Protein AF-A0A7S4S2H6-F1 (afdb_monomer_lite)

Sequence (122 aa):
LNHKKGSSSSLTTSNHRVTICESNLKIILQLARNISNALDEIHSAGVTHNNLNSQKIIIDDKDDSMMVKIIGLGSASLLTDKNENSDERKKDIQHLGVILFKMFTGQDPFRRNRDLDLTSGE

Foldseek 3Di:
DDDDDDDFDFDDDPDDGDGDDPVLVVVLVLVLVQVVVQLVVCLVVQKFQQDDAPVQWDFDPPPVNRHIDGDDSPVMDGNPDPVVSVVRSVNNVVRSVQRSVCSRRVDGPDPPPPPPPPPPDD

Secondary structure (DSSP, 8-state):
---PPP-------TT------HHHHHHHHHHHHHHHHHHHHHHHTTEE-SS--GGGEEEE-STT--EEEE--GGG-EE--SHHHHHHHHHHHHHHHHHHHHHHHHSS-TT---GGGSSS---

InterPro domains:
  IPR000719 Protein kinase domain [PS50011] (1-122)
  IPR011009 Protein kinase-like domain superfamily [SSF56112] (24-116)

Structure (mmCIF, N/CA/C/O backbone):
data_AF-A0A7S4S2H6-F1
#
_entry.id   AF-A0A7S4S2H6-F1
#
loop_
_atom_site.group_PDB
_atom_site.id
_atom_site.type_symbol
_atom_site.label_atom_id
_atom_site.label_alt_id
_atom_site.label_comp_id
_atom_site.label_asym_id
_atom_site.label_entity_id
_atom_site.label_seq_id
_atom_site.pdbx_PDB_ins_code
_atom_site.Cartn_x
_atom_site.Cartn_y
_atom_site.Cartn_z
_atom_site.occupancy
_atom_site.B_iso_or_equiv
_atom_site.auth_seq_id
_atom_site.auth_comp_id
_atom_site.auth_asym_id
_atom_site.auth_atom_id
_atom_site.pdbx_PDB_model_num
ATOM 1 N N . LEU A 1 1 ? -36.502 5.046 21.162 1.00 37.22 1 LEU A N 1
ATOM 2 C CA . LEU A 1 1 ? -35.732 4.372 20.092 1.00 37.22 1 LEU A CA 1
ATOM 3 C C . LEU A 1 1 ? -34.352 4.030 20.645 1.00 37.22 1 LEU A C 1
ATOM 5 O O . LEU A 1 1 ? -33.602 4.938 20.971 1.00 37.22 1 LEU A O 1
ATOM 9 N N . ASN A 1 2 ? -34.059 2.742 20.840 1.00 32.34 2 ASN A N 1
ATOM 10 C CA . ASN A 1 2 ? -32.778 2.273 21.378 1.00 32.34 2 ASN A CA 1
ATOM 11 C C . ASN A 1 2 ? -31.679 2.352 20.308 1.00 32.34 2 ASN A C 1
ATOM 13 O O . ASN A 1 2 ? -31.729 1.618 19.322 1.00 32.34 2 ASN A O 1
ATOM 17 N N . HIS A 1 3 ? -30.658 3.181 20.534 1.00 36.19 3 HIS A N 1
ATOM 18 C CA . HIS A 1 3 ? -29.392 3.113 19.802 1.00 36.19 3 HIS A CA 1
ATOM 19 C C . HIS A 1 3 ? -28.579 1.908 20.302 1.00 36.19 3 HIS A C 1
ATOM 21 O O . HIS A 1 3 ? -28.073 1.912 21.426 1.00 36.19 3 HIS A O 1
ATOM 27 N N . LYS A 1 4 ? -28.438 0.869 19.469 1.00 40.84 4 LYS A N 1
ATOM 28 C CA . LYS A 1 4 ? -27.444 -0.196 19.677 1.00 40.84 4 LYS A CA 1
ATOM 29 C C . LYS A 1 4 ? -26.043 0.410 19.533 1.00 40.84 4 LYS A C 1
ATOM 31 O O . LYS A 1 4 ? -25.692 0.893 18.460 1.00 40.84 4 LYS A O 1
ATOM 36 N N . LYS A 1 5 ? -25.251 0.387 20.609 1.00 43.03 5 LYS A N 1
ATOM 37 C CA . LYS A 1 5 ? -23.813 0.691 20.575 1.00 43.03 5 LYS A CA 1
ATOM 38 C C . LYS A 1 5 ? -23.077 -0.450 19.865 1.00 43.03 5 LYS A C 1
ATOM 40 O O . LYS A 1 5 ? -23.296 -1.614 20.198 1.00 43.03 5 LYS A O 1
ATOM 45 N N . GLY A 1 6 ? -22.244 -0.087 18.889 1.00 40.06 6 GLY A N 1
ATOM 46 C CA . GLY A 1 6 ? -21.397 -0.995 18.118 1.00 40.06 6 GLY A CA 1
ATOM 47 C C . GLY A 1 6 ? -20.465 -1.804 19.017 1.00 40.06 6 GLY A C 1
ATOM 48 O O . GLY A 1 6 ? -19.927 -1.305 20.007 1.00 40.06 6 GLY A O 1
ATOM 49 N N . SER A 1 7 ? -20.332 -3.083 18.693 1.00 46.69 7 SER A N 1
ATOM 50 C CA . SER A 1 7 ? -19.538 -4.053 19.434 1.00 46.69 7 SER A CA 1
ATOM 51 C C . SER A 1 7 ? -18.052 -3.855 19.126 1.00 46.69 7 SER A C 1
ATOM 53 O O . SER A 1 7 ? -17.603 -4.129 18.019 1.00 46.69 7 SER A O 1
ATOM 55 N N . SER A 1 8 ? -17.266 -3.390 20.099 1.00 48.16 8 SER A N 1
ATOM 56 C CA . SER A 1 8 ? -15.803 -3.364 19.994 1.00 48.16 8 SER A CA 1
ATOM 57 C C . SER A 1 8 ? -15.245 -4.778 20.167 1.00 48.16 8 SER A C 1
ATOM 59 O O . SER A 1 8 ? -15.278 -5.327 21.270 1.00 48.16 8 SER A O 1
ATOM 61 N N . SER A 1 9 ? -14.737 -5.378 19.091 1.00 51.66 9 SER A N 1
ATOM 62 C CA . SER A 1 9 ? -14.040 -6.666 19.128 1.00 51.66 9 SER A CA 1
ATOM 63 C C . SER A 1 9 ? -12.583 -6.471 19.556 1.00 51.66 9 SER A C 1
ATOM 65 O O . SER A 1 9 ? -11.807 -5.817 18.862 1.00 51.66 9 SER A O 1
ATOM 67 N N . SER A 1 10 ? -12.204 -7.046 20.697 1.00 42.69 10 SER A N 1
ATOM 68 C CA . SER A 1 10 ? -10.824 -7.059 21.194 1.00 42.69 10 SER A CA 1
ATOM 69 C C . SER A 1 10 ? -10.060 -8.215 20.542 1.00 42.69 10 SER A C 1
ATOM 71 O O . SER A 1 10 ? -10.262 -9.362 20.931 1.00 42.69 10 SER A O 1
ATOM 73 N N . LEU A 1 11 ? -9.180 -7.942 19.573 1.00 45.12 11 LEU A N 1
ATOM 74 C CA . LEU A 1 11 ? -8.206 -8.937 19.112 1.00 45.12 11 LEU A CA 1
ATOM 75 C C . LEU A 1 11 ? -7.023 -8.974 20.090 1.00 45.12 11 LEU A C 1
ATOM 77 O O . LEU A 1 11 ? -6.409 -7.949 20.375 1.00 45.12 11 LEU A O 1
ATOM 81 N N . THR A 1 12 ? -6.731 -10.154 20.635 1.00 39.31 12 THR A N 1
ATOM 82 C CA . THR A 1 12 ? -5.671 -10.361 21.627 1.00 39.31 12 THR A CA 1
ATOM 83 C C . THR A 1 12 ? -4.386 -10.839 20.961 1.00 39.31 12 THR A C 1
ATOM 85 O O . THR A 1 12 ? -4.319 -11.971 20.486 1.00 39.31 12 THR A O 1
ATOM 88 N N . THR A 1 13 ? -3.340 -10.021 21.006 1.00 38.06 13 THR A N 1
ATOM 89 C CA . THR A 1 13 ? -1.951 -10.489 20.957 1.00 38.06 13 THR A CA 1
ATOM 90 C C . THR A 1 13 ? -1.272 -10.038 22.250 1.00 38.06 13 THR A C 1
ATOM 92 O O . THR A 1 13 ? -1.526 -8.952 22.776 1.00 38.06 13 THR A O 1
ATOM 95 N N . SER A 1 14 ? -0.504 -10.938 22.855 1.00 45.97 14 SER A N 1
ATOM 96 C CA . SER A 1 14 ? 0.080 -10.794 24.187 1.00 45.97 14 SER A CA 1
ATOM 97 C C . SER A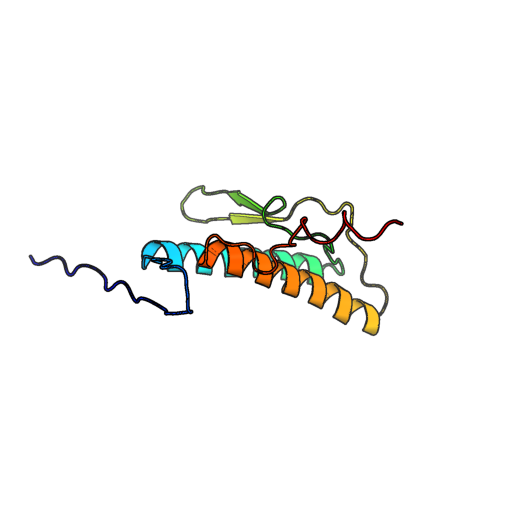 1 14 ? 1.046 -9.606 24.263 1.00 45.97 14 SER A C 1
ATOM 99 O O . SER A 1 14 ? 2.202 -9.729 23.873 1.00 45.97 14 SER A O 1
ATOM 101 N N . ASN A 1 15 ? 0.555 -8.451 24.725 1.00 41.47 15 ASN A N 1
ATOM 102 C CA . ASN A 1 15 ? 1.119 -7.651 25.826 1.00 41.47 15 ASN A CA 1
ATOM 103 C C . ASN A 1 15 ? 0.654 -6.191 25.839 1.00 41.47 15 ASN A C 1
ATOM 105 O O . ASN A 1 15 ? 0.885 -5.522 26.840 1.00 41.47 15 ASN A O 1
ATOM 109 N N . HIS A 1 16 ? -0.021 -5.662 24.817 1.00 48.91 16 HIS A N 1
ATOM 110 C CA . HIS A 1 16 ? -0.503 -4.272 24.818 1.00 48.91 16 HIS A CA 1
ATOM 111 C C . HIS A 1 16 ? -1.963 -4.223 24.341 1.00 48.91 16 HIS A C 1
ATOM 113 O O . HIS A 1 16 ? -2.274 -4.675 23.242 1.00 48.91 16 HIS A O 1
ATOM 119 N N . ARG A 1 17 ? -2.880 -3.693 25.168 1.00 48.75 17 ARG A N 1
ATOM 120 C CA . ARG A 1 17 ? -4.299 -3.518 24.799 1.00 48.75 17 ARG A CA 1
ATOM 121 C C . ARG A 1 17 ? -4.413 -2.414 23.747 1.00 48.75 17 ARG A C 1
ATOM 123 O O . ARG A 1 17 ? -4.545 -1.246 24.098 1.00 48.75 17 ARG A O 1
ATOM 130 N N . VAL A 1 18 ? -4.398 -2.772 22.468 1.00 57.41 18 VAL A N 1
ATOM 131 C CA . VAL A 1 18 ? -4.832 -1.862 21.403 1.00 57.41 18 VAL A CA 1
ATOM 132 C C . VAL A 1 18 ? -6.342 -2.016 21.258 1.00 57.41 18 VAL A C 1
ATOM 134 O O . VAL A 1 18 ? -6.836 -3.071 20.867 1.00 57.41 18 VAL A O 1
ATOM 137 N N . THR A 1 19 ? -7.097 -0.980 21.618 1.00 56.97 19 THR A N 1
ATOM 138 C CA . THR A 1 19 ? -8.547 -0.959 21.384 1.00 56.97 19 THR A CA 1
ATOM 139 C C . THR A 1 19 ? -8.794 -0.341 20.015 1.00 56.97 19 THR A C 1
ATOM 141 O O . THR A 1 19 ? -8.719 0.875 19.866 1.00 56.97 19 THR A O 1
ATOM 144 N N . ILE A 1 20 ? -9.073 -1.170 19.009 1.00 63.03 20 ILE A N 1
ATOM 145 C CA . ILE A 1 20 ? -9.523 -0.695 17.697 1.00 63.03 20 ILE A CA 1
ATOM 146 C C . ILE A 1 20 ? -11.043 -0.533 17.782 1.00 63.03 20 ILE A C 1
ATOM 148 O O . ILE A 1 20 ? -11.768 -1.515 17.939 1.00 63.03 20 ILE A O 1
ATOM 152 N N . CYS A 1 21 ? -11.551 0.696 17.717 1.00 63.84 21 CYS A N 1
ATOM 153 C CA . CYS A 1 21 ? -12.985 0.903 17.537 1.00 63.84 21 CYS A CA 1
ATOM 154 C C . CYS A 1 21 ? -13.386 0.616 16.079 1.00 63.84 21 CYS A C 1
ATOM 156 O O . CYS A 1 21 ? -12.592 0.788 15.153 1.00 63.84 21 CYS A O 1
ATOM 158 N N . GLU A 1 22 ? -14.632 0.186 15.866 1.00 66.62 22 GLU A N 1
ATOM 159 C CA . GLU A 1 22 ? -15.158 -0.187 14.542 1.00 66.62 22 GLU A CA 1
ATOM 160 C C . GLU A 1 22 ? -14.998 0.940 13.500 1.00 66.62 22 GLU A C 1
ATOM 162 O O . GLU A 1 22 ? -14.728 0.678 12.329 1.00 66.62 22 GLU A O 1
ATOM 167 N N . SER A 1 23 ? -15.106 2.204 13.926 1.00 67.38 23 SER A N 1
ATOM 168 C CA . SER A 1 23 ? -14.885 3.374 13.069 1.00 67.38 23 SER A CA 1
ATOM 169 C C . SE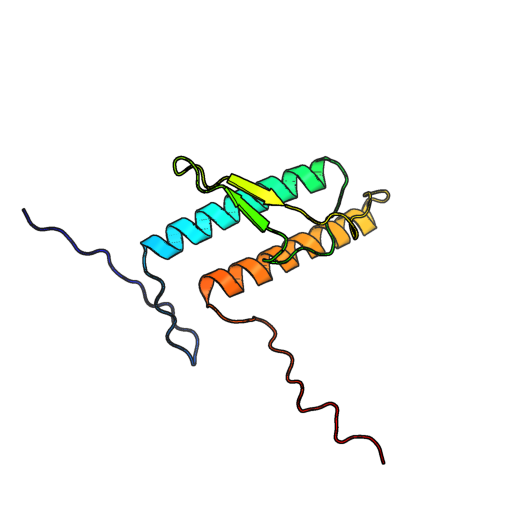R A 1 23 ? -13.443 3.473 12.568 1.00 67.38 23 SER A C 1
ATOM 171 O O . SER A 1 23 ? -13.227 3.750 11.392 1.00 67.38 23 SER A O 1
ATOM 173 N N . ASN A 1 24 ? -12.454 3.176 13.415 1.00 81.75 24 ASN A N 1
ATOM 174 C CA . ASN A 1 24 ? -11.043 3.227 13.027 1.00 81.75 24 ASN A CA 1
ATOM 175 C C . ASN A 1 24 ? -10.690 2.089 12.069 1.00 81.75 24 ASN A C 1
ATOM 177 O O . ASN A 1 24 ? -9.928 2.292 11.129 1.00 81.75 24 ASN A O 1
ATOM 181 N N . LEU A 1 25 ? -11.286 0.908 12.260 1.00 87.25 25 LEU A N 1
ATOM 182 C CA . LEU A 1 25 ? -11.101 -0.222 11.352 1.00 87.25 25 LEU A CA 1
ATOM 183 C C . LEU A 1 25 ? -11.558 0.120 9.926 1.00 87.25 25 LEU A C 1
ATOM 185 O O . LEU A 1 25 ? -10.835 -0.161 8.973 1.00 87.25 25 LEU A O 1
ATOM 189 N N . LYS A 1 26 ? -12.724 0.763 9.775 1.00 88.38 26 LYS A N 1
ATOM 190 C CA . LYS A 1 26 ? -13.246 1.179 8.460 1.00 88.38 26 LYS A CA 1
ATOM 191 C C . LYS A 1 26 ? -12.290 2.132 7.745 1.00 88.38 26 LYS A C 1
ATOM 193 O O . LYS A 1 26 ? -11.977 1.908 6.581 1.00 88.38 26 LYS A O 1
ATOM 198 N N . ILE A 1 27 ? -11.780 3.133 8.462 1.00 89.44 27 ILE A N 1
ATOM 199 C CA . ILE A 1 27 ? -10.821 4.110 7.930 1.00 89.44 27 ILE A CA 1
ATOM 200 C C . ILE A 1 27 ? -9.524 3.418 7.488 1.00 89.44 27 ILE A C 1
ATOM 202 O O . ILE A 1 27 ? -9.053 3.643 6.375 1.00 89.44 27 ILE A O 1
ATOM 206 N N . ILE A 1 28 ? -8.962 2.533 8.320 1.00 91.62 28 ILE A N 1
ATOM 207 C CA . ILE A 1 28 ? -7.714 1.823 7.995 1.00 91.62 28 ILE A CA 1
ATOM 208 C C . ILE A 1 28 ? -7.895 0.928 6.765 1.00 91.62 28 ILE A C 1
ATOM 210 O O . ILE A 1 28 ? -7.025 0.900 5.898 1.00 91.62 28 ILE A O 1
ATOM 214 N N . LEU A 1 29 ? -9.022 0.220 6.653 1.00 92.69 29 LEU A N 1
ATOM 215 C CA . LEU A 1 29 ? -9.307 -0.618 5.485 1.00 92.69 29 LEU A CA 1
ATOM 216 C C . LEU A 1 29 ? -9.514 0.214 4.212 1.00 92.69 29 LEU A C 1
ATOM 218 O O . LEU A 1 29 ? -9.050 -0.188 3.143 1.00 92.69 29 LEU A O 1
ATOM 222 N N . GLN A 1 30 ? -10.162 1.378 4.319 1.00 92.38 30 GLN A N 1
ATOM 223 C CA . GLN A 1 30 ? -10.319 2.295 3.190 1.00 92.38 30 GLN A CA 1
ATOM 224 C C . GLN A 1 30 ? -8.961 2.838 2.724 1.00 92.38 30 GLN A C 1
ATOM 226 O O . GLN A 1 30 ? -8.670 2.815 1.527 1.00 92.38 30 GLN A O 1
ATOM 231 N N . LEU A 1 31 ? -8.093 3.238 3.659 1.00 93.81 31 LEU A N 1
ATOM 232 C CA . LEU A 1 31 ? -6.716 3.626 3.349 1.00 93.81 31 LEU A CA 1
ATOM 233 C C . LEU A 1 31 ? -5.927 2.488 2.717 1.00 93.81 31 LEU A C 1
ATOM 235 O O . LEU A 1 31 ? -5.255 2.715 1.717 1.00 93.81 31 LEU A O 1
ATOM 239 N N . ALA A 1 32 ? -6.021 1.275 3.263 1.00 95.56 32 ALA A N 1
ATOM 240 C CA . ALA A 1 32 ? -5.331 0.109 2.724 1.00 95.56 32 ALA A CA 1
ATOM 241 C C . ALA A 1 32 ? -5.675 -0.091 1.249 1.00 95.56 32 ALA A C 1
ATOM 243 O O . ALA A 1 32 ? -4.777 -0.187 0.416 1.00 95.56 32 ALA A O 1
ATOM 244 N N . ARG A 1 33 ? -6.971 -0.052 0.918 1.00 95.88 33 ARG A N 1
ATOM 245 C CA . ARG A 1 33 ? -7.447 -0.146 -0.462 1.00 95.88 33 ARG A CA 1
ATOM 246 C C . ARG A 1 33 ? -6.898 0.981 -1.337 1.00 95.88 33 ARG A C 1
ATOM 248 O O . ARG A 1 33 ? -6.393 0.710 -2.421 1.00 95.88 33 ARG A O 1
ATOM 255 N N . ASN A 1 34 ? -6.979 2.226 -0.874 1.00 95.88 34 ASN A N 1
ATOM 256 C CA . ASN A 1 34 ? -6.561 3.383 -1.666 1.00 95.88 34 ASN A CA 1
ATOM 257 C C . ASN A 1 34 ? -5.039 3.398 -1.905 1.00 95.88 34 ASN A C 1
ATOM 259 O O . ASN A 1 34 ? -4.598 3.706 -3.009 1.00 95.88 34 ASN A O 1
ATOM 263 N N . ILE A 1 35 ? -4.234 2.997 -0.914 1.00 97.06 35 ILE A N 1
ATOM 264 C CA . ILE A 1 35 ? -2.778 2.854 -1.068 1.00 97.06 35 ILE A CA 1
ATOM 265 C C . ILE A 1 35 ? -2.447 1.690 -2.011 1.00 97.06 35 ILE A C 1
ATOM 267 O O . ILE A 1 35 ? -1.574 1.836 -2.864 1.00 97.06 35 ILE A O 1
ATOM 271 N N . SER A 1 36 ? -3.143 0.552 -1.896 1.00 97.31 36 SER A N 1
ATOM 272 C CA . SER A 1 36 ? -2.960 -0.582 -2.810 1.00 97.31 36 SER A CA 1
ATOM 273 C C . SER A 1 36 ? -3.258 -0.207 -4.258 1.00 97.31 36 SER A C 1
ATOM 275 O O . SER A 1 36 ? -2.464 -0.547 -5.127 1.00 97.31 36 SER A O 1
ATOM 277 N N . ASN A 1 37 ? -4.342 0.529 -4.515 1.00 96.62 37 ASN A N 1
ATOM 278 C CA . ASN A 1 37 ? -4.670 1.006 -5.860 1.00 96.62 37 ASN A CA 1
ATOM 279 C C . ASN A 1 37 ? -3.576 1.934 -6.411 1.00 96.62 37 ASN A C 1
ATOM 281 O O . ASN A 1 37 ? -3.130 1.753 -7.537 1.00 96.62 37 ASN A O 1
ATOM 285 N N . ALA A 1 38 ? -3.086 2.881 -5.605 1.00 96.50 38 ALA A N 1
ATOM 286 C CA . ALA A 1 38 ? -2.011 3.779 -6.027 1.00 96.50 38 ALA A CA 1
ATOM 287 C C . ALA A 1 38 ? -0.693 3.030 -6.318 1.00 96.50 38 ALA A C 1
ATOM 289 O O . ALA A 1 38 ? 0.034 3.391 -7.242 1.00 96.50 38 ALA A O 1
ATOM 290 N N . LEU A 1 39 ? -0.374 1.978 -5.555 1.00 96.69 39 LEU A N 1
ATOM 291 C CA . LEU A 1 39 ? 0.776 1.117 -5.851 1.00 96.69 39 LEU A CA 1
ATOM 292 C C . LEU A 1 39 ? 0.573 0.291 -7.121 1.00 96.69 39 LEU A C 1
ATOM 294 O O . LEU A 1 39 ? 1.518 0.147 -7.890 1.00 96.69 39 LEU A O 1
ATOM 298 N N . ASP A 1 40 ? -0.634 -0.222 -7.353 1.00 95.94 40 ASP A N 1
ATOM 299 C CA . ASP A 1 40 ? -0.962 -0.954 -8.577 1.00 95.94 40 ASP A CA 1
ATOM 300 C C . ASP A 1 40 ? -0.814 -0.063 -9.818 1.00 95.94 40 ASP A C 1
ATOM 302 O O . ASP A 1 40 ? -0.245 -0.495 -10.819 1.00 95.94 40 ASP A O 1
ATOM 306 N N . GLU A 1 41 ? -1.213 1.211 -9.733 1.00 96.25 41 GLU A N 1
ATOM 307 C CA . GLU A 1 41 ? -0.971 2.206 -10.786 1.00 96.25 41 GLU A CA 1
ATOM 308 C C . GLU A 1 41 ? 0.532 2.413 -11.045 1.00 96.25 41 GLU A C 1
ATOM 310 O O . GLU A 1 41 ? 0.973 2.368 -12.196 1.00 96.25 41 GLU A O 1
ATOM 315 N N . ILE A 1 42 ? 1.337 2.573 -9.986 1.00 95.69 42 ILE A N 1
ATOM 316 C CA . ILE A 1 42 ? 2.804 2.697 -10.084 1.00 95.69 42 ILE A CA 1
ATOM 317 C C . ILE A 1 42 ? 3.407 1.444 -10.745 1.00 95.69 42 ILE A C 1
ATOM 319 O O . ILE A 1 42 ? 4.178 1.548 -11.703 1.00 95.69 42 ILE A O 1
ATOM 323 N N . HIS A 1 43 ? 3.017 0.251 -10.290 1.00 94.81 43 HIS A N 1
ATOM 324 C CA . HIS A 1 43 ? 3.526 -1.029 -10.795 1.00 94.81 43 HIS A CA 1
ATOM 325 C C . HIS A 1 43 ? 3.092 -1.315 -12.234 1.00 94.81 43 HIS A C 1
ATOM 327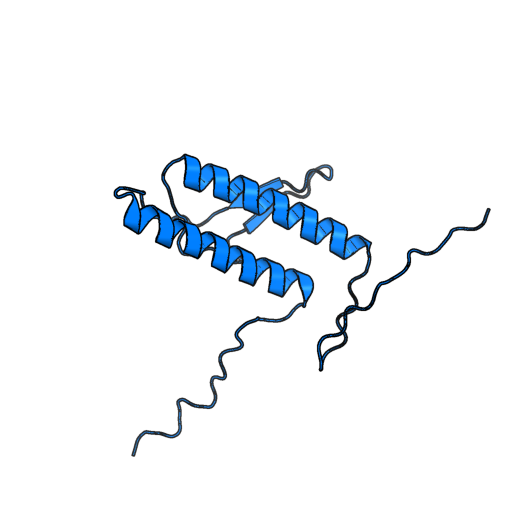 O O . HIS A 1 43 ? 3.876 -1.889 -13.003 1.00 94.81 43 HIS A O 1
ATOM 333 N N . SER A 1 44 ? 1.876 -0.908 -12.599 1.00 93.81 44 SER A N 1
ATOM 334 C CA . SER A 1 44 ? 1.319 -1.003 -13.953 1.00 93.81 44 SER A CA 1
ATOM 335 C C . SER A 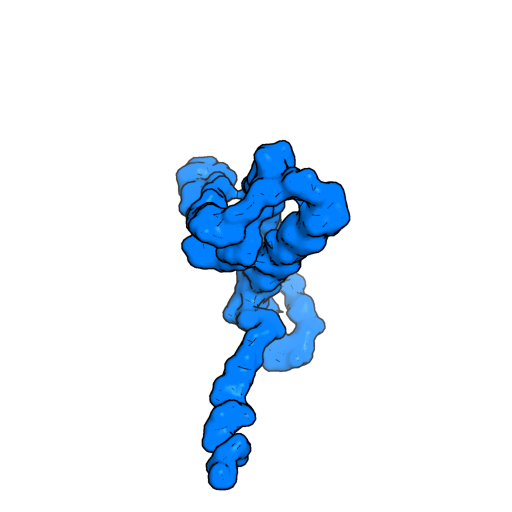1 44 ? 2.001 -0.043 -14.924 1.00 93.81 44 SER A C 1
ATOM 337 O O . SER A 1 44 ? 2.185 -0.388 -16.090 1.00 93.81 44 SER A O 1
ATOM 339 N N . ALA A 1 45 ? 2.468 1.111 -14.441 1.00 94.31 45 ALA A N 1
ATOM 340 C CA . ALA A 1 45 ? 3.322 2.022 -15.201 1.00 94.31 45 ALA A CA 1
ATOM 341 C C . ALA A 1 45 ? 4.765 1.504 -15.378 1.00 94.31 45 ALA A C 1
ATOM 343 O O . ALA A 1 45 ? 5.596 2.189 -15.972 1.00 94.31 45 ALA A O 1
ATOM 344 N N . GLY A 1 46 ? 5.081 0.305 -14.875 1.00 93.50 46 GLY A N 1
ATOM 345 C CA . GLY A 1 46 ? 6.422 -0.267 -14.956 1.00 93.50 46 GLY A CA 1
ATOM 346 C C . GLY A 1 46 ? 7.408 0.373 -13.980 1.00 93.50 46 GLY A C 1
ATOM 347 O O . GLY A 1 46 ? 8.608 0.334 -14.233 1.00 93.50 46 GLY A O 1
ATOM 348 N N . VAL A 1 47 ? 6.921 0.967 -12.890 1.00 94.56 47 VAL A N 1
ATOM 349 C CA . VAL A 1 47 ? 7.737 1.628 -11.864 1.00 94.56 47 VAL A CA 1
ATOM 350 C C . VAL A 1 47 ? 7.590 0.879 -10.539 1.00 94.56 47 VAL A C 1
ATOM 352 O O . VAL A 1 47 ? 6.534 0.319 -10.254 1.00 94.56 47 VAL A O 1
ATOM 355 N N . THR A 1 48 ? 8.623 0.868 -9.706 1.00 95.56 48 THR A N 1
ATOM 356 C CA . THR A 1 48 ? 8.546 0.489 -8.282 1.00 95.56 48 THR A CA 1
ATOM 357 C C . THR A 1 48 ? 8.966 1.671 -7.425 1.00 95.56 48 THR A C 1
ATOM 359 O O . THR A 1 48 ? 9.792 2.485 -7.835 1.00 95.56 48 THR A O 1
ATOM 362 N N . HIS A 1 49 ? 8.369 1.823 -6.244 1.00 96.69 49 HIS A N 1
ATOM 363 C CA . HIS A 1 49 ? 8.640 2.971 -5.378 1.00 96.69 49 HIS A CA 1
ATOM 364 C C . HIS A 1 49 ? 9.930 2.781 -4.559 1.00 96.69 49 HIS A C 1
ATOM 366 O O . HIS A 1 49 ? 10.676 3.741 -4.349 1.00 96.69 49 HIS A O 1
ATOM 372 N N . ASN A 1 50 ? 10.187 1.560 -4.073 1.00 95.06 50 ASN A N 1
ATOM 373 C CA . ASN A 1 50 ? 11.375 1.089 -3.334 1.00 95.06 50 ASN A CA 1
ATOM 374 C C . ASN A 1 50 ? 11.695 1.768 -1.992 1.00 95.06 50 ASN A C 1
ATOM 376 O O . ASN A 1 50 ? 12.554 1.293 -1.254 1.00 95.06 50 ASN A O 1
ATOM 380 N N . ASN A 1 51 ? 11.018 2.861 -1.645 1.00 94.81 51 ASN A N 1
ATOM 381 C CA . ASN A 1 51 ? 11.189 3.560 -0.367 1.00 94.81 51 ASN A CA 1
ATOM 382 C C . ASN A 1 51 ? 9.841 3.990 0.233 1.00 94.81 51 ASN A C 1
ATOM 384 O O . ASN A 1 51 ? 9.649 5.132 0.661 1.00 94.81 51 ASN A O 1
ATOM 388 N N . LEU A 1 52 ? 8.846 3.103 0.158 1.00 96.31 52 LEU A N 1
ATOM 389 C CA . LEU A 1 52 ? 7.498 3.406 0.629 1.00 96.31 52 LEU A CA 1
ATOM 390 C C . LEU A 1 52 ? 7.464 3.415 2.165 1.00 96.31 52 LEU A C 1
ATOM 392 O O . LEU A 1 52 ? 7.910 2.479 2.820 1.00 96.31 52 LEU A O 1
ATOM 396 N N . ASN A 1 53 ? 6.911 4.473 2.755 1.00 94.56 53 ASN A N 1
ATOM 397 C CA . ASN A 1 53 ? 6.656 4.564 4.192 1.00 94.56 53 ASN A CA 1
ATOM 398 C C . ASN A 1 53 ? 5.514 5.552 4.469 1.00 94.56 53 ASN A C 1
ATOM 400 O O . ASN A 1 53 ? 5.068 6.269 3.574 1.00 94.56 53 ASN A O 1
ATOM 404 N N . SER A 1 54 ? 5.049 5.623 5.719 1.00 93.81 54 SER A N 1
ATOM 405 C CA . SER A 1 54 ? 3.893 6.453 6.082 1.00 93.81 54 SER A CA 1
ATOM 406 C C . SER A 1 54 ? 4.086 7.956 5.829 1.00 93.81 54 SER A C 1
ATOM 408 O O . SER A 1 54 ? 3.099 8.668 5.715 1.00 93.81 54 SER A O 1
ATOM 410 N N . GLN A 1 55 ? 5.324 8.461 5.728 1.00 94.69 55 GLN A N 1
ATOM 411 C CA . GLN A 1 55 ? 5.602 9.875 5.418 1.00 94.69 55 GLN A CA 1
ATOM 412 C C . GLN A 1 55 ? 5.495 10.187 3.917 1.00 94.69 55 GLN A C 1
ATOM 414 O O . GLN A 1 55 ? 5.533 11.351 3.522 1.00 94.69 55 GLN A O 1
ATOM 419 N N . LYS A 1 56 ? 5.412 9.154 3.073 1.00 96.88 56 LYS A N 1
ATOM 420 C CA . LYS A 1 56 ? 5.294 9.251 1.613 1.00 96.88 56 LYS A CA 1
ATOM 421 C C . LYS A 1 56 ? 3.862 9.055 1.114 1.00 96.88 56 LYS A C 1
ATOM 423 O O . LYS A 1 56 ? 3.641 8.963 -0.089 1.00 96.88 56 LYS A O 1
ATOM 428 N N . ILE A 1 57 ? 2.903 9.016 2.035 1.00 96.06 57 ILE A N 1
ATOM 429 C CA . ILE A 1 57 ? 1.479 8.861 1.755 1.00 96.06 57 ILE A CA 1
ATOM 430 C C . ILE A 1 57 ? 0.791 10.167 2.127 1.00 96.06 57 ILE A C 1
ATOM 432 O O . ILE A 1 57 ? 0.774 10.558 3.293 1.00 96.06 57 ILE A O 1
ATOM 436 N N . ILE A 1 58 ? 0.231 10.838 1.128 1.00 95.25 58 ILE A N 1
ATOM 437 C CA . ILE A 1 58 ? -0.586 12.033 1.317 1.00 95.25 58 ILE A CA 1
ATOM 438 C C . ILE A 1 58 ? -2.046 11.622 1.219 1.00 95.25 58 ILE A C 1
ATOM 440 O O . ILE A 1 58 ? -2.436 10.936 0.275 1.00 95.25 58 ILE A O 1
ATOM 444 N N . ILE A 1 59 ? -2.833 12.047 2.202 1.00 93.06 59 ILE A N 1
ATOM 445 C CA . ILE A 1 59 ? -4.271 11.807 2.266 1.00 93.06 59 ILE A CA 1
ATOM 446 C C . ILE A 1 59 ? -4.959 13.143 1.997 1.00 93.06 59 ILE A C 1
ATOM 448 O O . ILE A 1 59 ? -4.693 14.125 2.691 1.00 93.06 59 ILE A O 1
ATOM 452 N N . ASP A 1 60 ? -5.812 13.176 0.981 1.00 90.00 60 ASP A N 1
ATOM 453 C CA . ASP A 1 60 ? -6.736 14.275 0.724 1.00 90.00 60 ASP A CA 1
ATOM 454 C C . ASP A 1 60 ? -8.116 13.858 1.242 1.00 90.00 60 ASP A C 1
ATOM 456 O O . ASP A 1 60 ? -8.815 13.044 0.639 1.00 90.00 60 ASP A O 1
ATOM 460 N N . ASP A 1 61 ? -8.463 14.376 2.417 1.00 83.56 61 ASP A N 1
ATOM 461 C CA . ASP A 1 61 ? -9.711 14.090 3.131 1.00 83.56 61 ASP A CA 1
ATOM 462 C C . ASP A 1 61 ? -10.828 15.075 2.746 1.00 83.56 61 ASP A C 1
ATOM 464 O O . ASP A 1 61 ? -11.599 15.562 3.570 1.00 83.56 61 ASP A O 1
ATOM 468 N N . LYS A 1 62 ? -10.877 15.453 1.468 1.00 82.62 62 LYS A N 1
ATOM 469 C CA . LYS A 1 62 ? -11.994 16.235 0.944 1.00 82.62 62 LYS A CA 1
ATOM 470 C C . LYS A 1 62 ? -13.140 15.297 0.587 1.00 82.62 62 LYS A C 1
ATOM 472 O O . LYS A 1 62 ? -12.954 14.308 -0.126 1.00 82.62 62 LYS A O 1
ATOM 477 N N . ASP A 1 63 ? -14.324 15.640 1.082 1.00 70.88 63 ASP A N 1
ATOM 478 C CA . ASP A 1 63 ? -15.607 15.047 0.697 1.00 70.88 63 ASP A CA 1
ATOM 479 C C . ASP A 1 63 ? -15.707 13.524 0.922 1.00 70.88 63 ASP A C 1
ATOM 481 O O . ASP A 1 63 ? -16.211 12.803 0.062 1.00 70.88 63 ASP A O 1
ATOM 485 N N . ASP A 1 64 ? -15.192 13.018 2.052 1.00 72.44 64 ASP A N 1
ATOM 486 C CA . ASP A 1 64 ? -15.177 11.589 2.441 1.00 72.44 64 ASP A CA 1
ATOM 487 C C . ASP A 1 64 ? -14.483 10.641 1.432 1.00 72.44 64 ASP A C 1
ATOM 489 O O . ASP A 1 64 ? -14.467 9.420 1.607 1.00 72.44 64 ASP A O 1
ATOM 493 N N . SER A 1 65 ? -13.874 11.181 0.370 1.00 75.81 65 SER A N 1
ATOM 494 C CA . SER A 1 65 ? -13.258 10.397 -0.708 1.00 75.81 65 SER A CA 1
ATOM 495 C C . SER A 1 65 ? -11.936 9.742 -0.291 1.00 75.81 65 SER A C 1
ATOM 497 O O . SER A 1 65 ? -11.524 8.738 -0.879 1.00 75.81 65 SER A O 1
ATOM 499 N N . MET A 1 66 ? -11.296 10.287 0.751 1.00 84.19 66 MET A N 1
ATOM 500 C CA . MET A 1 66 ? -10.047 9.813 1.350 1.00 84.19 66 MET A CA 1
ATOM 501 C C . MET A 1 66 ? -8.976 9.473 0.302 1.00 84.19 66 MET A C 1
ATOM 503 O O . MET A 1 66 ? -8.338 8.413 0.339 1.00 84.19 66 MET A O 1
ATOM 507 N N . MET A 1 67 ? -8.812 10.359 -0.679 1.00 88.56 67 MET A N 1
ATOM 508 C CA . MET A 1 67 ? -7.928 10.135 -1.817 1.00 88.56 67 MET A CA 1
ATOM 509 C C . MET A 1 67 ? -6.475 10.026 -1.356 1.00 88.56 67 MET A C 1
ATOM 511 O O . MET A 1 67 ? -6.001 10.818 -0.544 1.00 88.56 67 MET A O 1
ATOM 515 N N . VAL A 1 68 ? -5.749 9.049 -1.898 1.00 94.44 68 VAL A N 1
ATOM 516 C CA . VAL A 1 68 ? -4.344 8.803 -1.558 1.00 94.44 68 VAL A CA 1
ATOM 517 C C . VAL A 1 68 ? -3.445 9.199 -2.719 1.00 94.44 68 VAL A C 1
ATOM 519 O O . VAL A 1 68 ? -3.708 8.851 -3.868 1.00 94.44 68 VAL A O 1
ATOM 522 N N . LYS A 1 69 ? -2.348 9.892 -2.406 1.00 94.19 69 LYS A N 1
ATOM 523 C CA . LYS A 1 69 ? -1.245 10.146 -3.338 1.00 94.19 69 LYS A CA 1
ATOM 524 C C . LYS A 1 69 ? 0.063 9.649 -2.738 1.00 94.19 69 LYS A C 1
ATOM 526 O O . LYS A 1 69 ? 0.393 9.990 -1.601 1.00 94.19 69 LYS A O 1
ATOM 531 N N . ILE A 1 70 ? 0.817 8.877 -3.514 1.00 96.81 70 ILE A N 1
ATOM 532 C CA . ILE A 1 70 ? 2.157 8.414 -3.142 1.00 96.81 70 ILE A CA 1
ATOM 533 C C . ILE A 1 70 ? 3.187 9.392 -3.715 1.00 96.81 70 ILE A C 1
ATOM 535 O O . ILE A 1 70 ? 3.149 9.723 -4.900 1.00 96.81 70 ILE A O 1
ATOM 539 N N . ILE A 1 71 ? 4.092 9.879 -2.865 1.00 96.56 71 ILE A N 1
ATOM 540 C CA . ILE A 1 71 ? 5.135 10.854 -3.222 1.00 96.56 71 ILE A CA 1
ATOM 541 C C . ILE A 1 71 ? 6.532 10.297 -2.943 1.00 96.56 71 ILE A C 1
ATOM 543 O O . ILE A 1 71 ? 6.695 9.394 -2.139 1.00 96.56 71 ILE A O 1
ATOM 547 N N . GLY A 1 72 ? 7.576 10.925 -3.491 1.00 94.75 72 GLY A N 1
ATOM 548 C CA . GLY A 1 72 ? 8.959 10.597 -3.120 1.00 94.75 72 GLY A CA 1
ATOM 549 C C . GLY A 1 72 ? 9.615 9.511 -3.970 1.00 94.75 72 GLY A C 1
ATOM 550 O O . GLY A 1 72 ? 10.385 8.713 -3.448 1.00 94.75 72 GLY A O 1
ATOM 551 N N . LEU A 1 73 ? 9.401 9.562 -5.285 1.00 95.12 73 LEU A N 1
ATOM 552 C CA . LEU A 1 73 ? 9.973 8.657 -6.291 1.00 95.12 73 LEU A CA 1
ATOM 553 C C . LEU A 1 73 ? 11.498 8.791 -6.503 1.00 95.12 73 LEU A C 1
ATOM 555 O O . LEU A 1 73 ? 12.027 8.293 -7.487 1.00 95.12 73 LEU A O 1
ATOM 559 N N . GLY A 1 74 ? 12.238 9.444 -5.601 1.00 94.56 74 GLY A N 1
ATOM 560 C CA . GLY A 1 74 ? 13.694 9.607 -5.733 1.00 94.56 74 GLY A CA 1
ATOM 561 C C . GLY A 1 74 ? 14.486 8.298 -5.618 1.00 94.56 74 GLY A C 1
ATOM 562 O O . GLY A 1 74 ? 15.648 8.255 -6.002 1.00 94.56 74 GLY A O 1
ATOM 563 N N . SER A 1 75 ? 13.864 7.241 -5.089 1.00 93.88 75 SER A N 1
ATOM 564 C CA . SER A 1 75 ? 14.423 5.883 -5.010 1.00 93.88 75 SER A CA 1
ATOM 565 C C . SER A 1 75 ? 13.754 4.909 -5.986 1.00 93.88 75 SER A C 1
ATOM 567 O O . SER A 1 75 ? 14.038 3.714 -5.934 1.00 93.88 75 SER A O 1
ATOM 569 N N . ALA A 1 76 ? 12.839 5.398 -6.827 1.00 95.38 76 ALA A N 1
ATOM 570 C CA . ALA A 1 76 ? 12.073 4.553 -7.726 1.00 95.38 76 ALA A CA 1
ATOM 571 C C . ALA A 1 76 ? 12.962 3.949 -8.822 1.00 95.38 76 ALA A C 1
ATOM 573 O O . ALA A 1 76 ? 13.918 4.588 -9.270 1.00 95.38 76 ALA A O 1
ATOM 574 N N . SER A 1 77 ? 12.628 2.743 -9.275 1.00 93.19 77 SER A N 1
ATOM 575 C CA . SER A 1 77 ? 13.276 2.093 -10.421 1.00 93.19 77 SER A CA 1
ATOM 576 C C . SER A 1 77 ? 12.257 1.751 -11.503 1.00 93.19 77 SER A C 1
ATOM 578 O O . SER A 1 77 ? 11.055 1.626 -11.254 1.00 93.19 77 SER A O 1
ATOM 580 N N . LEU A 1 78 ? 12.756 1.648 -12.735 1.00 93.06 78 LEU A N 1
ATOM 581 C CA . LEU A 1 78 ? 12.002 1.105 -13.855 1.00 93.06 78 LEU A CA 1
ATOM 582 C C . LEU A 1 78 ? 12.150 -0.408 -13.872 1.00 93.06 78 LEU A C 1
ATOM 584 O O . LEU A 1 78 ? 13.241 -0.945 -13.704 1.00 93.06 78 LEU A O 1
ATOM 588 N N . LEU A 1 79 ? 11.043 -1.075 -14.147 1.00 87.69 79 LEU A N 1
ATOM 589 C CA . LEU A 1 79 ? 10.952 -2.517 -14.211 1.00 87.69 79 LEU A CA 1
ATOM 590 C C . LEU A 1 79 ? 11.448 -3.027 -15.570 1.00 87.69 79 LEU A C 1
ATOM 592 O O . LEU A 1 79 ? 10.656 -3.222 -16.496 1.00 87.69 79 LEU A O 1
ATOM 596 N N . THR A 1 80 ? 12.760 -3.225 -15.706 1.00 81.06 80 THR A N 1
ATOM 597 C CA . THR A 1 80 ? 13.404 -3.642 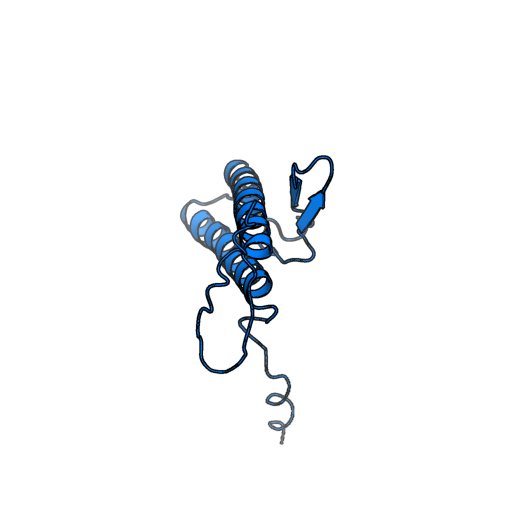-16.964 1.00 81.06 80 THR A CA 1
ATOM 598 C C . THR A 1 80 ? 13.420 -5.158 -17.178 1.00 81.06 80 THR A C 1
ATOM 600 O O . THR A 1 80 ? 13.315 -5.592 -18.324 1.00 81.06 80 THR A O 1
ATOM 603 N N . ASP A 1 81 ? 13.454 -5.971 -16.112 1.00 73.06 81 ASP A N 1
ATOM 604 C CA . ASP A 1 81 ? 13.654 -7.428 -16.186 1.00 73.06 81 ASP A CA 1
ATOM 605 C C . ASP A 1 81 ? 12.647 -8.230 -15.355 1.00 73.06 81 ASP A C 1
ATOM 607 O O . ASP A 1 81 ? 12.525 -8.063 -14.146 1.00 73.06 81 ASP A O 1
ATOM 611 N N . LYS A 1 82 ? 11.950 -9.198 -15.970 1.00 66.44 82 LYS A N 1
ATOM 612 C CA . LYS A 1 82 ? 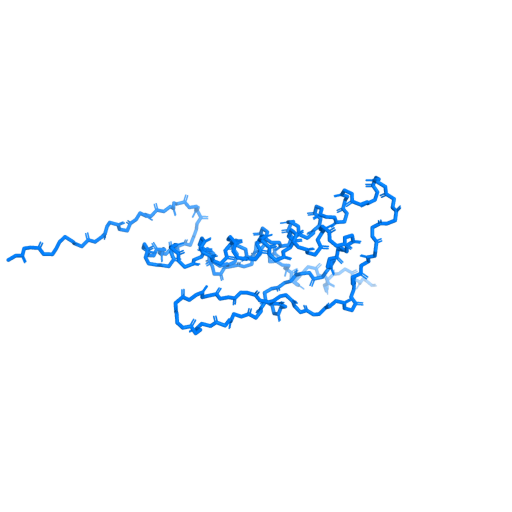10.812 -9.908 -15.340 1.00 66.44 82 LYS A CA 1
ATOM 613 C C . LYS A 1 82 ? 11.097 -10.522 -13.957 1.00 66.44 82 LYS A C 1
ATOM 615 O O . LYS A 1 82 ? 10.181 -10.551 -13.137 1.00 66.44 82 LYS A O 1
ATOM 620 N N . ASN A 1 83 ? 12.313 -11.014 -13.705 1.00 63.12 83 ASN A N 1
ATOM 621 C CA . ASN A 1 83 ? 12.675 -11.626 -12.420 1.00 63.12 83 ASN A CA 1
ATOM 622 C C . ASN A 1 83 ? 12.907 -10.575 -11.324 1.00 63.12 83 ASN A C 1
ATOM 624 O O . ASN A 1 83 ? 12.311 -10.682 -10.254 1.00 63.12 83 ASN A O 1
ATOM 628 N N . GLU A 1 84 ? 13.689 -9.531 -11.607 1.00 63.00 84 GLU A N 1
ATOM 629 C CA . GLU A 1 84 ? 13.935 -8.424 -10.668 1.00 63.00 84 GLU A CA 1
ATOM 630 C C . GLU A 1 84 ? 12.650 -7.624 -10.407 1.00 63.00 84 GLU A C 1
ATOM 632 O O . GLU A 1 84 ? 12.354 -7.258 -9.268 1.00 63.00 84 GLU A O 1
ATOM 637 N N . ASN A 1 85 ? 11.795 -7.502 -11.428 1.00 74.38 85 ASN A N 1
ATOM 638 C CA . ASN A 1 85 ? 10.502 -6.830 -11.335 1.00 74.38 85 ASN A CA 1
ATOM 639 C C . ASN A 1 85 ? 9.592 -7.425 -10.258 1.00 74.38 85 ASN A C 1
ATOM 641 O O . ASN A 1 85 ? 8.841 -6.705 -9.601 1.00 74.38 85 ASN A O 1
ATOM 645 N N . SER A 1 86 ? 9.623 -8.747 -10.082 1.00 80.31 86 SER A N 1
ATOM 646 C CA . SER A 1 86 ? 8.822 -9.417 -9.058 1.00 80.31 86 SER A CA 1
ATOM 647 C C . SER A 1 86 ? 9.309 -9.051 -7.654 1.00 80.31 86 SER A C 1
ATOM 649 O O . SER A 1 86 ? 8.493 -8.797 -6.769 1.00 80.31 86 SER A O 1
ATOM 651 N N . ASP A 1 87 ? 10.621 -9.014 -7.434 1.00 88.19 87 ASP A N 1
ATOM 652 C CA . ASP A 1 87 ? 11.174 -8.802 -6.097 1.00 88.19 87 ASP A CA 1
ATOM 653 C C . ASP A 1 87 ? 11.097 -7.340 -5.660 1.00 88.19 87 ASP A C 1
ATOM 655 O O . ASP A 1 87 ? 10.790 -7.066 -4.500 1.00 88.19 87 ASP A O 1
ATOM 659 N N . GLU A 1 88 ? 11.265 -6.396 -6.582 1.00 89.94 88 GLU A N 1
ATOM 660 C CA . GLU A 1 88 ? 11.055 -4.976 -6.290 1.00 89.94 88 GLU A CA 1
ATOM 661 C C . GLU A 1 88 ? 9.585 -4.653 -6.001 1.00 89.94 88 GLU A C 1
ATOM 663 O O . GLU A 1 88 ? 9.279 -4.014 -4.992 1.00 89.94 88 GLU A O 1
ATOM 668 N N . ARG A 1 89 ? 8.646 -5.188 -6.794 1.00 93.62 89 ARG A N 1
ATOM 669 C CA . ARG A 1 89 ? 7.209 -5.041 -6.500 1.00 93.62 89 ARG A CA 1
ATOM 670 C C . ARG A 1 89 ? 6.853 -5.626 -5.137 1.00 93.62 89 ARG A C 1
ATOM 672 O O . ARG A 1 89 ? 6.135 -4.994 -4.363 1.00 93.62 89 ARG A O 1
ATOM 679 N N . LYS A 1 90 ? 7.386 -6.809 -4.801 1.00 93.75 90 LYS A N 1
ATOM 680 C CA . LYS A 1 90 ? 7.188 -7.425 -3.477 1.00 93.75 90 LYS A CA 1
ATOM 681 C C . LYS A 1 90 ? 7.696 -6.532 -2.348 1.00 93.75 90 LYS A C 1
ATOM 683 O O . LYS A 1 90 ? 7.040 -6.488 -1.309 1.00 93.75 90 LYS A O 1
ATOM 688 N N . LYS A 1 91 ? 8.815 -5.820 -2.523 1.00 94.69 91 LYS A N 1
ATOM 689 C CA . LYS A 1 91 ? 9.316 -4.881 -1.505 1.00 94.69 91 LYS A CA 1
ATOM 690 C C . LYS A 1 91 ? 8.290 -3.789 -1.215 1.00 94.69 91 LYS A C 1
ATOM 692 O O . LYS A 1 91 ? 8.005 -3.544 -0.048 1.00 94.69 91 LYS A O 1
ATOM 697 N N . ASP A 1 92 ? 7.687 -3.163 -2.223 1.00 96.62 92 ASP A N 1
ATOM 698 C CA . ASP A 1 92 ? 6.639 -2.152 -1.991 1.00 96.62 92 ASP A CA 1
ATOM 699 C C . ASP A 1 92 ? 5.445 -2.725 -1.208 1.00 96.62 92 ASP A C 1
ATOM 701 O O . ASP A 1 92 ? 4.952 -2.095 -0.270 1.00 96.62 92 ASP A O 1
ATOM 705 N N . ILE A 1 93 ? 5.033 -3.958 -1.523 1.00 96.56 93 ILE A N 1
ATOM 706 C CA . ILE A 1 93 ? 3.965 -4.658 -0.792 1.00 96.56 93 ILE A CA 1
ATOM 707 C C . ILE A 1 93 ? 4.369 -4.962 0.661 1.00 96.56 93 ILE A C 1
ATOM 709 O O . ILE A 1 93 ? 3.553 -4.820 1.573 1.00 96.56 93 ILE A O 1
ATOM 713 N N . GLN A 1 94 ? 5.627 -5.331 0.915 1.00 96.06 94 GLN A N 1
ATOM 714 C CA . GLN A 1 94 ? 6.138 -5.522 2.278 1.00 96.06 94 GLN A CA 1
ATOM 715 C C . GLN A 1 94 ? 6.092 -4.218 3.084 1.00 96.06 94 GLN A C 1
ATOM 717 O O . GLN A 1 94 ? 5.638 -4.217 4.231 1.00 96.06 94 GLN A O 1
ATOM 722 N N . HIS A 1 95 ? 6.492 -3.096 2.480 1.00 96.69 95 HIS A N 1
ATOM 723 C CA . HIS A 1 95 ? 6.403 -1.780 3.112 1.00 96.69 95 HIS A CA 1
ATOM 724 C C . HIS A 1 95 ? 4.953 -1.374 3.398 1.00 96.69 95 HIS A C 1
ATOM 726 O O . HIS A 1 95 ? 4.668 -0.843 4.475 1.00 96.69 95 HIS A O 1
ATOM 732 N N . LEU A 1 96 ? 4.021 -1.673 2.487 1.00 96.69 96 LEU A N 1
ATOM 733 C CA . LEU A 1 96 ? 2.592 -1.497 2.746 1.00 96.69 96 LEU A CA 1
ATOM 734 C C . LEU A 1 96 ? 2.151 -2.309 3.974 1.00 96.69 96 LEU A C 1
ATOM 736 O O . LEU A 1 96 ? 1.469 -1.771 4.842 1.00 96.69 96 LEU A O 1
ATOM 740 N N . GLY A 1 97 ? 2.594 -3.561 4.108 1.00 95.81 97 GLY A N 1
ATOM 741 C CA . GLY A 1 97 ? 2.325 -4.381 5.294 1.00 95.81 97 GLY A CA 1
ATOM 742 C C . GLY A 1 97 ? 2.800 -3.730 6.600 1.00 95.81 97 GLY A C 1
ATOM 743 O O . GLY A 1 97 ? 2.052 -3.697 7.579 1.00 95.81 97 GLY A O 1
ATOM 744 N N . VAL A 1 98 ? 4.001 -3.143 6.604 1.00 95.00 98 VAL A N 1
ATOM 745 C CA . VAL A 1 98 ? 4.544 -2.393 7.754 1.00 95.00 98 VAL A CA 1
ATOM 746 C C . VAL A 1 98 ? 3.684 -1.171 8.085 1.00 95.00 98 VAL A C 1
ATOM 748 O O . VAL A 1 98 ? 3.365 -0.933 9.253 1.00 95.00 98 VAL A O 1
ATOM 751 N N . ILE A 1 99 ? 3.276 -0.412 7.066 1.00 94.69 99 ILE A N 1
ATOM 752 C CA . ILE A 1 99 ? 2.399 0.754 7.228 1.00 94.69 99 ILE A CA 1
ATOM 753 C C . ILE A 1 99 ? 1.063 0.334 7.848 1.00 94.69 99 ILE A C 1
ATOM 755 O O . ILE A 1 99 ? 0.639 0.930 8.840 1.00 94.69 99 ILE A O 1
ATOM 759 N N . LEU A 1 100 ? 0.427 -0.711 7.311 1.00 94.38 100 LEU A N 1
ATOM 760 C CA . LEU A 1 100 ? -0.853 -1.210 7.813 1.00 94.38 100 LEU A CA 1
ATOM 761 C C . LEU A 1 100 ? -0.729 -1.719 9.244 1.00 94.38 100 LEU A C 1
ATOM 763 O O . LEU A 1 100 ? -1.536 -1.341 10.090 1.00 94.38 100 LEU A O 1
ATOM 767 N N . PHE A 1 101 ? 0.305 -2.503 9.554 1.00 92.31 101 PHE A N 1
ATOM 768 C CA . PHE A 1 101 ? 0.559 -2.953 10.921 1.00 92.31 101 PHE A CA 1
ATOM 769 C C . PHE A 1 101 ? 0.634 -1.771 11.893 1.00 92.31 101 PHE A C 1
ATOM 771 O O . PHE A 1 101 ? -0.004 -1.790 12.949 1.00 92.31 101 PHE A O 1
ATOM 778 N N . LYS A 1 102 ? 1.370 -0.719 11.526 1.00 90.69 102 LYS A N 1
ATOM 779 C CA . LYS A 1 102 ? 1.513 0.480 12.354 1.00 90.69 102 LYS A CA 1
ATOM 780 C C . LYS A 1 102 ? 0.201 1.244 12.505 1.00 90.69 102 LYS A C 1
ATOM 782 O O . LYS A 1 102 ? -0.087 1.719 13.599 1.00 90.69 102 LYS A O 1
ATOM 787 N N . MET A 1 103 ? -0.614 1.322 11.454 1.00 90.12 103 MET A N 1
ATOM 788 C CA . MET A 1 103 ? -1.959 1.905 11.528 1.00 90.12 103 MET A CA 1
ATOM 789 C C . MET A 1 103 ? -2.878 1.104 12.460 1.00 90.12 103 MET A C 1
ATOM 791 O O . MET A 1 103 ? -3.605 1.692 13.257 1.00 90.12 103 MET A O 1
ATOM 795 N N . PHE A 1 104 ? -2.822 -0.229 12.398 1.00 87.69 104 PHE A N 1
ATOM 796 C CA . PHE A 1 104 ? -3.651 -1.113 13.218 1.00 87.69 104 PHE A CA 1
ATOM 797 C C . PHE A 1 104 ? -3.255 -1.128 14.694 1.00 87.69 104 PHE A C 1
ATOM 799 O O . PHE A 1 104 ? -4.121 -1.204 15.562 1.00 87.69 104 PHE A O 1
ATOM 806 N N . THR A 1 105 ? -1.956 -1.090 14.982 1.00 85.75 105 THR A N 1
ATOM 807 C CA . THR A 1 105 ? -1.426 -1.329 16.334 1.00 85.75 105 THR A CA 1
ATOM 808 C C . THR A 1 105 ? -0.929 -0.066 17.031 1.00 85.75 105 THR A C 1
ATOM 810 O O . THR A 1 105 ? -0.761 -0.066 18.250 1.00 85.75 105 THR A O 1
ATOM 813 N N . GLY A 1 106 ? -0.650 0.999 16.275 1.00 85.56 106 GLY A N 1
ATOM 814 C CA . GLY A 1 106 ? 0.090 2.168 16.752 1.00 85.56 106 GLY A CA 1
ATOM 815 C C . GLY A 1 106 ? 1.578 1.898 17.016 1.00 85.56 106 GLY A C 1
ATOM 816 O O . GLY A 1 106 ? 2.264 2.773 17.541 1.00 85.56 106 GLY A O 1
ATOM 817 N N . GLN A 1 107 ? 2.090 0.707 16.683 1.00 84.00 107 GLN A N 1
ATOM 818 C CA . GLN A 1 107 ? 3.450 0.264 16.996 1.00 84.00 107 GLN A CA 1
ATOM 819 C C . GLN A 1 107 ? 4.285 0.048 15.734 1.00 84.00 107 GLN A C 1
ATOM 821 O O . GLN A 1 107 ? 3.765 -0.172 14.644 1.00 84.00 107 GLN A O 1
ATOM 826 N N . ASP A 1 108 ? 5.605 0.094 15.890 1.00 85.31 108 ASP A N 1
ATOM 827 C CA . ASP A 1 108 ? 6.523 -0.320 14.835 1.00 85.31 108 ASP A CA 1
ATOM 828 C C . ASP A 1 108 ? 6.698 -1.853 14.871 1.00 85.31 108 ASP A C 1
ATOM 830 O O . ASP A 1 108 ? 7.016 -2.375 15.945 1.00 85.31 108 ASP A O 1
ATOM 834 N N . PRO A 1 109 ? 6.479 -2.589 13.759 1.00 84.12 109 PRO A N 1
ATOM 835 C CA . PRO A 1 109 ? 6.566 -4.052 13.756 1.00 84.12 109 PRO A CA 1
ATOM 836 C C . PRO A 1 109 ? 7.983 -4.565 14.028 1.00 84.12 109 PRO A C 1
ATOM 838 O O . PRO A 1 109 ? 8.142 -5.680 14.523 1.00 84.12 109 PRO A O 1
ATOM 841 N N . PHE A 1 110 ? 9.009 -3.758 13.735 1.00 84.25 110 PHE A N 1
ATOM 842 C CA . PHE A 1 110 ? 10.412 -4.119 13.900 1.00 84.25 110 PHE A CA 1
ATOM 843 C C . PHE A 1 110 ? 11.138 -3.004 14.653 1.00 84.25 110 PHE A C 1
ATOM 845 O O . PHE A 1 110 ? 11.960 -2.264 14.110 1.00 84.25 110 PHE A O 1
ATOM 852 N N . ARG A 1 111 ? 10.846 -2.883 15.952 1.00 70.62 111 ARG A N 1
ATOM 853 C CA . ARG A 1 111 ? 11.523 -1.923 16.828 1.00 70.62 111 ARG A CA 1
ATOM 854 C C . ARG A 1 111 ? 13.008 -2.291 16.945 1.00 70.62 111 ARG A C 1
ATOM 856 O O . ARG A 1 111 ? 13.375 -3.197 17.688 1.00 70.62 111 ARG A O 1
ATOM 863 N N . ARG A 1 112 ? 13.874 -1.590 16.206 1.00 59.00 112 ARG A N 1
ATOM 864 C CA . ARG A 1 112 ? 15.331 -1.768 16.290 1.00 59.00 112 ARG A CA 1
ATOM 865 C C . ARG A 1 112 ? 15.797 -1.354 17.689 1.00 59.00 112 ARG A C 1
ATOM 867 O O . ARG A 1 112 ? 15.751 -0.172 18.030 1.00 59.00 112 ARG A O 1
ATOM 874 N N . ASN A 1 113 ? 16.211 -2.324 18.503 1.00 52.19 113 ASN A N 1
ATOM 875 C CA . ASN A 1 113 ? 16.808 -2.064 19.810 1.00 52.19 113 ASN A CA 1
ATOM 876 C C . ASN A 1 113 ? 18.174 -1.407 19.566 1.00 52.19 113 ASN A C 1
ATOM 878 O O . ASN A 1 113 ? 19.096 -2.063 19.088 1.00 52.19 113 ASN A O 1
ATOM 882 N N . ARG A 1 114 ? 18.293 -0.097 19.813 1.00 53.47 114 ARG A N 1
ATOM 883 C CA . ARG A 1 114 ? 19.554 0.648 19.618 1.00 53.47 114 ARG A CA 1
ATOM 884 C C . ARG A 1 114 ? 20.590 0.380 20.715 1.00 53.47 114 ARG A C 1
ATOM 886 O O . ARG A 1 114 ? 21.699 0.885 20.624 1.00 53.47 114 ARG A O 1
ATOM 893 N N . ASP A 1 115 ? 20.251 -0.448 21.698 1.00 56.22 115 ASP A N 1
ATOM 894 C CA . ASP A 1 115 ? 21.053 -0.632 22.909 1.00 56.22 115 ASP A CA 1
ATOM 895 C C . ASP A 1 115 ? 22.071 -1.786 22.816 1.00 56.22 115 ASP A C 1
ATOM 897 O O . ASP A 1 115 ? 22.783 -2.042 23.777 1.00 56.22 115 ASP A O 1
ATOM 901 N N . LEU A 1 116 ? 22.172 -2.483 21.675 1.00 57.44 116 LEU A N 1
ATOM 902 C CA . LEU A 1 116 ? 23.083 -3.629 21.501 1.00 57.44 116 LEU A CA 1
ATOM 903 C C . LEU A 1 116 ? 24.325 -3.347 20.638 1.00 57.44 116 LEU A C 1
ATOM 905 O O . LEU A 1 116 ? 25.085 -4.271 20.376 1.00 57.44 116 LEU A O 1
ATOM 909 N N . ASP A 1 117 ? 24.564 -2.097 20.229 1.00 53.62 117 ASP A N 1
ATOM 910 C CA . ASP A 1 117 ? 25.650 -1.751 19.288 1.00 53.62 117 ASP A CA 1
ATOM 911 C C . ASP A 1 117 ? 26.736 -0.831 19.888 1.00 53.62 117 ASP A C 1
ATOM 913 O O . ASP A 1 117 ? 27.544 -0.263 19.163 1.00 53.62 117 ASP A O 1
ATOM 917 N N . LEU A 1 118 ? 26.767 -0.651 21.219 1.00 58.84 118 LEU A N 1
ATOM 918 C CA . LEU A 1 118 ? 27.744 0.221 21.901 1.00 58.84 118 LEU A CA 1
ATOM 919 C C . LEU A 1 118 ? 28.620 -0.481 22.958 1.00 58.84 118 LEU A C 1
ATOM 921 O O . LEU A 1 118 ? 29.331 0.197 23.693 1.00 58.84 118 LEU A O 1
ATOM 925 N N . THR A 1 119 ? 28.624 -1.817 23.042 1.00 53.97 119 THR A N 1
ATOM 926 C CA . THR A 1 119 ? 29.471 -2.549 24.016 1.00 53.97 119 THR A CA 1
ATOM 927 C C . THR A 1 119 ? 30.320 -3.671 23.411 1.00 53.97 119 THR A C 1
ATOM 929 O O . THR A 1 119 ? 30.697 -4.594 24.125 1.00 53.97 119 THR A O 1
ATOM 932 N N . SER A 1 120 ? 30.635 -3.627 22.114 1.00 55.88 120 SER A N 1
ATOM 933 C CA . SER A 1 120 ? 31.569 -4.582 21.486 1.00 55.88 120 SER A CA 1
ATOM 934 C C . SER A 1 120 ? 32.654 -3.885 20.660 1.00 55.88 120 SER A C 1
ATOM 936 O O . SER A 1 120 ? 32.856 -4.161 19.484 1.00 55.88 120 SER A O 1
ATOM 938 N N . GLY A 1 121 ? 33.365 -2.967 21.312 1.00 52.84 121 GLY A N 1
ATOM 939 C CA . GLY A 1 121 ? 34.676 -2.499 20.876 1.00 52.84 121 GLY A CA 1
ATOM 940 C C . GLY A 1 121 ? 35.605 -2.499 22.083 1.00 52.84 121 GLY A C 1
ATOM 941 O O . GLY A 1 121 ? 35.513 -1.591 22.907 1.00 52.84 121 GLY A O 1
ATOM 942 N N . GLU A 1 122 ? 36.399 -3.564 22.208 1.00 48.78 122 GLU A N 1
ATOM 943 C CA . GLU A 1 122 ? 37.654 -3.579 22.975 1.00 48.78 122 GLU A CA 1
ATOM 944 C C . GLU A 1 122 ? 38.688 -2.643 22.333 1.00 48.78 122 GLU A C 1
ATOM 946 O O . GLU A 1 122 ? 38.669 -2.508 21.084 1.00 48.78 122 GLU A O 1
#

pLDDT: mean 78.99, std 19.81, range [32.34, 97.31]

Organism: NCBI:txid49249

Radius of gyration: 18.71 Å; chains: 1; bounding box: 73×28×43 Å